Protein AF-A0A6G8BSE8-F1 (afdb_monomer_lite)

Sequence (130 aa):
MRIFKPMPRLQAVLAIIGSLIIAHKVLVWIVDRNITNGMDATEADVLVFAFVHSVFIFLFAVTGALLPCRGLILRVLGCTLLGLAGLYALVLAASWLYPNYYVAAAAFFLVPIACAYSLWRRLPGSEGSG

Structure (mmCIF, N/CA/C/O backbone):
data_AF-A0A6G8BSE8-F1
#
_entry.id   AF-A0A6G8BSE8-F1
#
loop_
_atom_site.group_PDB
_atom_site.id
_atom_site.type_symbol
_atom_site.label_atom_id
_atom_site.label_alt_id
_atom_site.label_comp_id
_atom_site.label_asym_id
_atom_site.label_entity_id
_atom_site.label_seq_id
_atom_site.pdbx_PDB_ins_code
_atom_site.Cartn_x
_atom_site.Cartn_y
_atom_site.Cartn_z
_atom_site.occupancy
_atom_site.B_iso_or_equiv
_atom_site.auth_seq_id
_atom_site.auth_comp_id
_atom_site.auth_asym_id
_atom_site.auth_atom_id
_atom_site.pdbx_PDB_model_num
ATOM 1 N N . MET A 1 1 ? -23.929 -27.280 10.789 1.00 36.38 1 MET A N 1
ATOM 2 C CA . MET A 1 1 ? -22.646 -26.597 10.505 1.00 36.38 1 MET A CA 1
ATOM 3 C C . MET A 1 1 ? -22.772 -25.132 10.901 1.00 36.38 1 MET A C 1
ATOM 5 O O . MET A 1 1 ? -23.609 -24.442 10.337 1.00 36.38 1 MET A O 1
ATOM 9 N N . ARG A 1 2 ? -22.012 -24.657 11.899 1.00 40.09 2 ARG A N 1
ATOM 10 C CA . ARG A 1 2 ? -21.932 -23.217 12.197 1.00 40.09 2 ARG A CA 1
ATOM 11 C C . ARG A 1 2 ? -21.060 -22.581 11.119 1.00 40.09 2 ARG A C 1
ATOM 13 O O . ARG A 1 2 ? -19.858 -22.815 11.097 1.00 40.09 2 ARG A O 1
ATOM 20 N N . ILE A 1 3 ? -21.677 -21.837 10.206 1.00 51.03 3 ILE A N 1
ATOM 21 C CA . ILE A 1 3 ? -20.967 -21.008 9.232 1.00 51.03 3 ILE A CA 1
ATOM 22 C C . ILE A 1 3 ? -20.147 -20.008 10.052 1.00 51.03 3 ILE A C 1
ATOM 24 O O . ILE A 1 3 ? -20.713 -19.151 10.731 1.00 51.03 3 ILE A O 1
ATOM 28 N N . PHE A 1 4 ? -18.823 -20.171 10.066 1.00 48.16 4 PHE A N 1
ATOM 29 C CA . PHE A 1 4 ? -17.908 -19.198 10.653 1.00 48.16 4 PHE A CA 1
ATOM 30 C C . PHE A 1 4 ? -18.155 -17.866 9.942 1.00 48.16 4 PHE A C 1
ATOM 32 O O . PHE A 1 4 ? -17.743 -17.693 8.799 1.00 48.16 4 PHE A O 1
ATOM 39 N N . LYS A 1 5 ? -18.860 -16.927 10.586 1.00 50.66 5 LYS A N 1
ATOM 40 C CA . LYS A 1 5 ? -18.905 -15.544 10.108 1.00 50.66 5 LYS A CA 1
ATOM 41 C C . LYS A 1 5 ? -17.474 -15.013 10.230 1.00 50.66 5 LYS A C 1
ATOM 43 O O . LYS A 1 5 ? -16.985 -14.917 11.360 1.00 50.66 5 LYS A O 1
ATOM 48 N N . PRO A 1 6 ? -16.767 -14.726 9.122 1.00 54.28 6 PRO A N 1
ATOM 49 C CA . PRO A 1 6 ? -15.432 -14.160 9.212 1.00 54.28 6 PRO A CA 1
ATOM 50 C C . PRO A 1 6 ? -15.521 -12.867 10.018 1.00 54.28 6 PRO A C 1
ATOM 52 O O . PRO A 1 6 ? -16.379 -12.021 9.758 1.00 54.28 6 PRO A O 1
ATOM 55 N N . MET A 1 7 ? -14.657 -12.732 11.027 1.00 70.00 7 MET A N 1
ATOM 56 C CA . MET A 1 7 ? -14.615 -11.518 11.832 1.00 70.00 7 MET A CA 1
ATOM 57 C C . MET A 1 7 ? -14.419 -10.320 10.888 1.00 70.00 7 MET A C 1
ATOM 59 O O . MET A 1 7 ? -13.498 -10.343 10.069 1.00 70.00 7 MET A O 1
ATOM 63 N N . PRO A 1 8 ? -15.236 -9.258 10.980 1.00 73.25 8 PRO A N 1
ATOM 64 C CA . PRO A 1 8 ? -15.199 -8.135 10.039 1.00 73.25 8 PRO A CA 1
ATOM 65 C C . PRO A 1 8 ? -13.823 -7.453 9.964 1.00 73.25 8 PRO A C 1
ATOM 67 O O . PRO A 1 8 ? -13.465 -6.908 8.922 1.00 73.25 8 PRO A O 1
ATOM 70 N N . ARG A 1 9 ? -13.019 -7.549 11.033 1.00 75.81 9 ARG A N 1
ATOM 71 C CA . ARG A 1 9 ? -11.619 -7.096 11.062 1.00 75.81 9 ARG A CA 1
ATOM 72 C C . ARG A 1 9 ? -10.688 -7.957 10.208 1.00 75.81 9 ARG A C 1
ATOM 74 O O . ARG A 1 9 ? -9.826 -7.410 9.532 1.00 75.81 9 ARG A O 1
ATOM 81 N N . LEU A 1 10 ? -10.885 -9.277 10.198 1.00 82.62 10 LEU A N 1
ATOM 82 C CA . LEU A 1 10 ? -10.101 -10.190 9.367 1.00 82.62 10 LEU A CA 1
ATOM 83 C C . LEU A 1 10 ? -10.337 -9.898 7.882 1.00 82.62 10 LEU A C 1
ATOM 85 O O . LEU A 1 10 ? -9.381 -9.834 7.123 1.00 82.62 10 LEU A O 1
ATOM 89 N N . GLN A 1 11 ? -11.586 -9.638 7.480 1.00 84.75 11 GLN A N 1
ATOM 90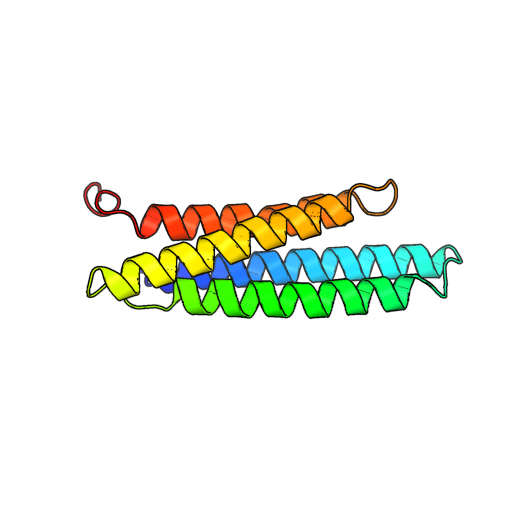 C CA . GLN A 1 11 ? -11.899 -9.248 6.099 1.00 84.75 11 GLN A CA 1
ATOM 91 C C . GLN A 1 11 ? -11.196 -7.948 5.686 1.00 84.75 11 GLN A C 1
ATOM 93 O O . GLN A 1 11 ? -10.668 -7.871 4.582 1.00 84.75 11 GLN A O 1
ATOM 98 N N . ALA A 1 12 ? -11.160 -6.942 6.567 1.00 83.75 12 ALA A N 1
ATOM 99 C CA . ALA A 1 12 ? -10.475 -5.680 6.293 1.00 83.75 12 ALA A CA 1
ATOM 100 C C . ALA A 1 12 ? -8.956 -5.866 6.149 1.00 83.75 12 ALA A C 1
ATOM 102 O O . ALA A 1 12 ? -8.361 -5.359 5.202 1.00 83.75 12 ALA A O 1
ATOM 103 N N . VAL A 1 13 ? -8.338 -6.643 7.045 1.00 88.56 13 VAL A N 1
ATOM 104 C CA . VAL A 1 13 ? -6.908 -6.975 6.965 1.00 88.56 13 VAL A CA 1
ATOM 105 C C . VAL A 1 13 ? -6.603 -7.753 5.685 1.00 88.56 13 VAL A C 1
ATOM 107 O O . VAL A 1 13 ? -5.674 -7.396 4.969 1.00 88.56 13 VAL A O 1
ATOM 110 N N . LEU A 1 14 ? -7.408 -8.763 5.344 1.00 90.44 14 LEU A N 1
ATOM 111 C CA . LEU A 1 14 ? -7.232 -9.535 4.111 1.00 90.44 14 LEU A CA 1
ATOM 112 C C . LEU A 1 14 ? -7.382 -8.669 2.854 1.00 90.44 14 LEU A C 1
ATOM 114 O O . LEU A 1 14 ? -6.622 -8.859 1.911 1.00 90.44 14 LEU A O 1
ATOM 118 N N . ALA A 1 15 ? -8.305 -7.702 2.842 1.00 90.19 15 ALA A N 1
ATOM 119 C CA . ALA A 1 15 ? -8.456 -6.768 1.726 1.00 90.19 15 ALA A CA 1
ATOM 120 C C . ALA A 1 15 ? -7.215 -5.875 1.554 1.00 90.19 15 ALA A C 1
ATOM 122 O O . ALA A 1 15 ? -6.715 -5.728 0.440 1.00 90.19 15 ALA A O 1
ATOM 123 N N . ILE A 1 16 ? -6.676 -5.339 2.655 1.00 89.19 16 ILE A N 1
ATOM 124 C CA . ILE A 1 16 ? -5.441 -4.542 2.655 1.00 89.19 16 ILE A CA 1
ATOM 125 C C . ILE A 1 16 ? -4.267 -5.385 2.138 1.00 89.19 16 ILE A C 1
ATOM 127 O O . ILE A 1 16 ? -3.585 -4.985 1.197 1.00 89.19 16 ILE A O 1
ATOM 131 N N . ILE A 1 17 ? -4.068 -6.581 2.697 1.00 92.44 17 ILE A N 1
ATOM 132 C CA . ILE A 1 17 ? -2.985 -7.488 2.295 1.00 92.44 17 ILE A CA 1
ATOM 133 C C . ILE A 1 17 ? -3.119 -7.878 0.822 1.00 92.44 17 ILE A C 1
ATOM 135 O O . ILE A 1 17 ? -2.156 -7.770 0.068 1.00 92.44 17 ILE A O 1
ATOM 139 N N . GLY A 1 18 ? -4.316 -8.285 0.397 1.00 91.94 18 GLY A N 1
ATOM 140 C CA . GLY A 1 18 ? -4.589 -8.660 -0.987 1.00 91.94 18 GLY A CA 1
ATOM 141 C C . GLY A 1 18 ? -4.298 -7.520 -1.959 1.00 91.94 18 GLY A C 1
ATOM 142 O O . GLY A 1 18 ? -3.627 -7.739 -2.964 1.00 91.94 18 GLY A O 1
ATOM 143 N N . SER A 1 19 ? -4.719 -6.293 -1.633 1.00 91.94 19 SER A N 1
ATOM 144 C CA . SER A 1 19 ? -4.449 -5.117 -2.469 1.00 91.94 19 SER A CA 1
ATOM 145 C C . SER A 1 19 ? -2.951 -4.825 -2.621 1.00 91.94 19 SER A C 1
ATOM 147 O O . SER A 1 19 ? -2.492 -4.576 -3.733 1.00 91.94 19 SER A O 1
ATOM 149 N N . LEU A 1 20 ? -2.169 -4.946 -1.542 1.00 91.38 20 LEU A N 1
ATOM 150 C CA . LEU A 1 20 ? -0.716 -4.754 -1.581 1.00 91.38 20 LEU A CA 1
ATOM 151 C C . LEU A 1 20 ? -0.007 -5.855 -2.377 1.00 91.38 20 LEU A C 1
ATOM 153 O O . LEU A 1 20 ? 0.906 -5.560 -3.143 1.00 91.38 20 LEU A O 1
ATOM 157 N N . ILE A 1 21 ? -0.442 -7.113 -2.242 1.00 93.06 21 ILE A N 1
ATOM 158 C CA . ILE A 1 21 ? 0.098 -8.228 -3.034 1.00 93.06 21 ILE A CA 1
ATOM 159 C C . ILE A 1 21 ? -0.169 -8.000 -4.523 1.00 93.06 21 ILE A C 1
ATOM 161 O O . ILE A 1 21 ? 0.741 -8.173 -5.332 1.00 93.06 21 ILE A O 1
ATOM 165 N N . ILE A 1 22 ? -1.391 -7.596 -4.886 1.00 93.38 22 ILE A N 1
ATOM 166 C CA . ILE A 1 22 ? -1.748 -7.289 -6.276 1.00 93.38 22 ILE A CA 1
ATOM 167 C C . ILE A 1 22 ? -0.872 -6.148 -6.802 1.00 93.38 22 ILE A C 1
ATOM 169 O O . ILE A 1 22 ? -0.248 -6.311 -7.847 1.00 93.38 22 ILE A O 1
ATOM 173 N N . ALA A 1 23 ? -0.760 -5.040 -6.063 1.00 91.06 23 ALA A N 1
ATOM 174 C CA . ALA A 1 23 ? 0.078 -3.906 -6.450 1.00 91.06 23 ALA A CA 1
ATOM 175 C C . ALA A 1 23 ? 1.542 -4.308 -6.656 1.00 91.06 23 ALA A C 1
ATOM 177 O O . ALA A 1 23 ? 2.143 -3.972 -7.675 1.00 91.06 23 ALA A O 1
ATOM 178 N N . HIS A 1 24 ? 2.092 -5.107 -5.743 1.00 91.44 24 HIS A N 1
ATOM 179 C CA . HIS A 1 24 ? 3.458 -5.596 -5.852 1.00 91.44 24 HIS A CA 1
ATOM 180 C C . HIS A 1 24 ? 3.655 -6.518 -7.063 1.00 91.44 24 HIS A C 1
ATOM 182 O O . HIS A 1 24 ? 4.617 -6.357 -7.807 1.00 91.44 24 HIS A O 1
ATOM 188 N N . LYS A 1 25 ? 2.738 -7.464 -7.310 1.00 91.69 25 LYS A N 1
ATOM 189 C CA . LYS A 1 25 ? 2.826 -8.368 -8.468 1.00 91.69 25 LYS A CA 1
ATOM 190 C C . LYS A 1 25 ? 2.704 -7.628 -9.796 1.00 91.69 25 LYS A C 1
ATOM 192 O O . LYS A 1 25 ? 3.443 -7.948 -10.722 1.00 91.69 25 LYS A O 1
ATOM 197 N N . VAL A 1 26 ? 1.820 -6.635 -9.872 1.00 92.00 26 VAL A N 1
ATOM 198 C CA . VAL A 1 26 ? 1.689 -5.760 -11.044 1.00 92.00 26 VAL A CA 1
ATOM 199 C C . VAL A 1 26 ? 2.980 -4.985 -11.281 1.00 92.00 26 VAL A C 1
ATOM 201 O O . VAL A 1 26 ? 3.462 -4.952 -12.408 1.00 92.00 26 VAL A O 1
ATOM 204 N N . LEU A 1 27 ? 3.572 -4.407 -10.234 1.00 88.81 27 LEU A N 1
ATOM 205 C CA . LEU A 1 27 ? 4.810 -3.648 -10.370 1.00 88.81 27 LEU A CA 1
ATOM 206 C C . LEU A 1 27 ? 5.984 -4.528 -10.815 1.00 88.81 27 LEU A C 1
ATOM 208 O O . LEU A 1 27 ? 6.697 -4.154 -11.737 1.00 88.81 27 LEU A O 1
ATOM 212 N N . VAL A 1 28 ? 6.155 -5.709 -10.211 1.00 89.81 28 VAL A N 1
ATOM 213 C CA . VAL A 1 28 ? 7.192 -6.672 -10.621 1.00 89.81 28 VAL A CA 1
ATOM 214 C C . VAL A 1 28 ? 7.025 -7.060 -12.088 1.00 89.81 28 VAL A C 1
ATOM 216 O O . VAL A 1 28 ? 8.007 -7.121 -12.815 1.00 89.81 28 VAL A O 1
ATOM 219 N N . TRP A 1 29 ? 5.789 -7.281 -12.539 1.00 91.00 29 TRP A N 1
ATOM 220 C CA . TRP A 1 29 ? 5.513 -7.592 -13.939 1.00 91.00 29 TRP A CA 1
ATOM 221 C C . TRP A 1 29 ? 5.850 -6.431 -14.891 1.00 91.00 29 TRP A C 1
ATOM 223 O O . TRP A 1 29 ? 6.396 -6.671 -15.965 1.00 91.00 29 TRP A O 1
ATOM 233 N N . ILE A 1 30 ? 5.561 -5.182 -14.507 1.00 88.44 30 ILE A N 1
ATOM 234 C CA . ILE A 1 30 ? 5.931 -3.990 -15.295 1.00 88.44 30 ILE A CA 1
ATOM 235 C C . ILE A 1 30 ? 7.450 -3.855 -15.385 1.00 88.44 30 ILE A C 1
ATOM 237 O O . ILE A 1 30 ? 7.976 -3.644 -16.473 1.00 88.44 30 ILE A O 1
ATOM 241 N N . VAL A 1 31 ? 8.145 -4.020 -14.260 1.00 87.00 31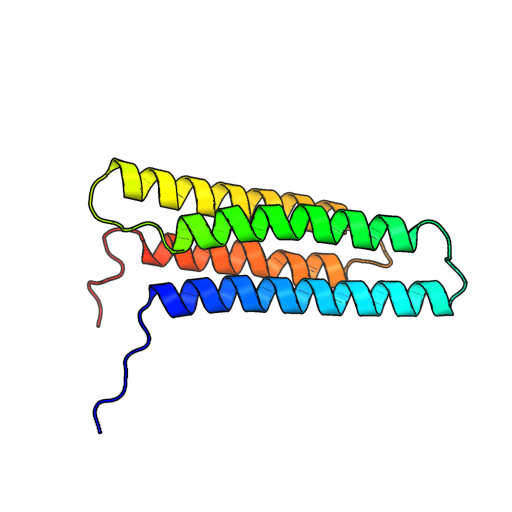 VAL A N 1
ATOM 242 C CA . VAL A 1 31 ? 9.608 -3.935 -14.191 1.00 87.00 31 VAL A CA 1
ATOM 243 C C . VAL A 1 31 ? 10.261 -5.023 -15.041 1.00 87.00 31 VAL A C 1
ATOM 245 O O . VAL A 1 31 ? 11.133 -4.723 -15.848 1.00 87.00 31 VAL A O 1
ATOM 248 N N . ASP A 1 32 ? 9.789 -6.267 -14.945 1.00 87.75 32 ASP A N 1
ATOM 249 C CA . ASP A 1 32 ? 10.258 -7.372 -15.791 1.00 87.75 32 ASP A CA 1
ATOM 250 C C . ASP A 1 32 ? 10.077 -7.050 -17.285 1.00 87.75 32 ASP A C 1
ATOM 252 O O . ASP A 1 32 ? 11.007 -7.181 -18.081 1.00 87.75 32 ASP A O 1
ATOM 256 N N . ARG A 1 33 ? 8.911 -6.507 -17.664 1.00 87.56 33 ARG A N 1
ATOM 257 C CA . ARG A 1 33 ? 8.656 -6.047 -19.036 1.00 87.56 33 ARG A CA 1
ATOM 258 C C . ARG A 1 33 ? 9.596 -4.923 -19.469 1.00 87.56 33 ARG A C 1
ATOM 260 O O . ARG A 1 33 ? 10.100 -4.967 -20.588 1.00 87.56 33 ARG A O 1
ATOM 267 N N . ASN A 1 34 ? 9.851 -3.944 -18.614 1.00 85.25 34 ASN A N 1
ATOM 268 C CA . ASN A 1 34 ? 10.749 -2.828 -18.901 1.00 85.25 34 ASN A CA 1
ATOM 269 C C . ASN A 1 34 ? 12.206 -3.281 -19.080 1.00 85.25 34 ASN A C 1
ATOM 271 O O . ASN A 1 34 ? 12.852 -2.868 -20.044 1.00 85.25 34 ASN A O 1
ATOM 275 N N . ILE A 1 35 ? 12.681 -4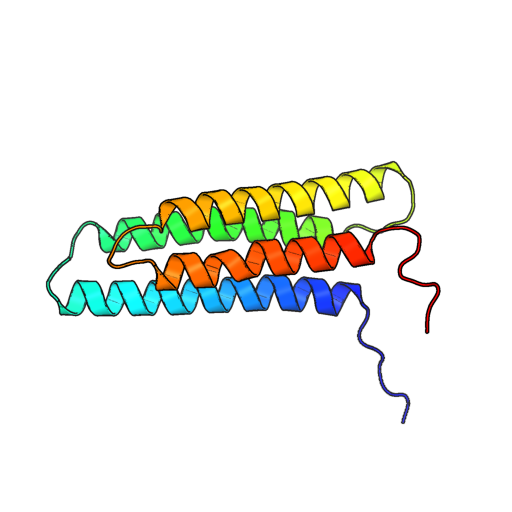.190 -18.224 1.00 84.75 35 ILE A N 1
ATOM 276 C CA . ILE A 1 35 ? 14.005 -4.820 -18.330 1.00 84.75 35 ILE A CA 1
ATOM 277 C C . ILE A 1 35 ? 14.112 -5.595 -19.644 1.00 84.75 35 ILE A C 1
ATOM 279 O O . ILE A 1 35 ? 15.059 -5.405 -20.403 1.00 84.75 35 ILE A O 1
ATOM 283 N N . THR A 1 36 ? 13.097 -6.397 -19.997 1.00 86.19 36 THR A N 1
ATOM 284 C CA . THR A 1 36 ? 13.100 -7.123 -21.284 1.00 86.19 36 THR A CA 1
ATOM 285 C C . THR A 1 36 ? 13.116 -6.198 -22.507 1.00 86.19 36 THR A C 1
ATOM 287 O O . THR A 1 36 ? 13.547 -6.615 -23.580 1.00 86.19 36 THR A O 1
ATOM 290 N N . ASN A 1 37 ? 12.692 -4.941 -22.345 1.00 85.00 37 ASN A N 1
ATOM 291 C CA . ASN A 1 37 ? 12.735 -3.902 -23.374 1.00 85.00 37 ASN A CA 1
ATOM 292 C C . ASN A 1 37 ? 14.028 -3.056 -23.338 1.00 85.00 37 ASN A C 1
ATOM 294 O O . ASN A 1 37 ? 14.145 -2.109 -24.115 1.00 85.00 37 ASN A O 1
ATOM 298 N N . GLY A 1 38 ? 14.995 -3.384 -22.471 1.00 81.50 38 GLY A N 1
ATOM 299 C CA . GLY A 1 38 ? 16.316 -2.747 -22.410 1.00 81.50 38 GLY A CA 1
ATOM 300 C C . GLY A 1 38 ? 16.439 -1.547 -21.462 1.00 81.50 38 GLY A C 1
ATOM 301 O O . GLY A 1 38 ? 17.346 -0.735 -21.641 1.00 81.50 38 GLY A O 1
ATOM 302 N N . MET A 1 39 ? 15.546 -1.396 -20.476 1.00 75.81 39 MET A N 1
ATOM 303 C CA . MET A 1 39 ? 15.665 -0.376 -19.420 1.00 75.81 39 MET A CA 1
ATOM 304 C C . MET A 1 39 ? 16.215 -1.012 -18.131 1.00 75.81 39 MET A C 1
ATOM 306 O O . MET A 1 39 ? 15.463 -1.674 -17.427 1.00 75.81 39 MET A O 1
ATOM 310 N N . ASP A 1 40 ? 17.506 -0.838 -17.813 1.00 67.25 40 ASP A N 1
ATOM 311 C CA . ASP A 1 40 ? 18.163 -1.708 -16.810 1.00 67.25 40 ASP A CA 1
ATOM 312 C C . ASP A 1 40 ? 18.468 -1.080 -15.436 1.00 67.25 40 ASP A C 1
ATOM 314 O O . ASP A 1 40 ? 18.268 -1.730 -14.413 1.00 67.25 40 ASP A O 1
ATOM 318 N N . ALA A 1 41 ? 18.955 0.161 -15.343 1.00 62.88 41 ALA A N 1
ATOM 319 C CA . ALA A 1 41 ? 19.500 0.642 -14.061 1.00 62.88 41 ALA A CA 1
ATOM 320 C C . ALA A 1 41 ? 18.440 1.199 -13.089 1.00 62.88 41 ALA A C 1
ATOM 322 O O . ALA A 1 41 ? 18.528 0.990 -11.883 1.00 62.88 41 ALA A O 1
ATOM 323 N N . THR A 1 42 ? 17.424 1.897 -13.594 1.00 75.38 42 THR A N 1
ATOM 324 C CA . THR A 1 42 ? 16.442 2.622 -12.763 1.00 75.38 42 THR A CA 1
ATOM 325 C C . THR A 1 42 ? 15.315 1.739 -12.225 1.00 75.38 42 THR A C 1
ATOM 327 O O . THR A 1 42 ? 14.621 2.119 -11.284 1.00 75.38 42 THR A O 1
ATOM 330 N N . GLU A 1 43 ? 15.120 0.553 -12.800 1.00 76.81 43 GLU A N 1
ATOM 331 C CA . GLU A 1 43 ? 13.996 -0.333 -12.478 1.00 76.81 43 GLU A CA 1
ATOM 332 C C . GLU A 1 43 ? 14.197 -1.091 -11.147 1.00 76.81 43 GLU A C 1
ATOM 334 O O . GLU A 1 43 ? 13.236 -1.386 -10.431 1.00 76.81 43 GLU A O 1
ATOM 339 N N . ALA A 1 44 ? 15.450 -1.358 -10.757 1.00 74.00 44 ALA A N 1
ATOM 340 C CA . ALA A 1 44 ? 15.764 -1.948 -9.454 1.00 74.00 44 ALA A CA 1
ATOM 341 C C . ALA A 1 44 ? 15.450 -0.974 -8.303 1.00 74.00 44 ALA A C 1
ATOM 343 O O . ALA A 1 44 ? 14.811 -1.360 -7.320 1.00 74.00 44 ALA A O 1
ATOM 344 N N . ASP A 1 45 ? 15.821 0.301 -8.454 1.00 81.81 45 ASP A N 1
ATOM 345 C CA . ASP A 1 45 ? 15.523 1.359 -7.479 1.00 81.81 45 ASP A CA 1
ATOM 346 C C . ASP A 1 45 ? 14.013 1.573 -7.325 1.00 81.81 45 ASP A C 1
ATOM 348 O O . ASP A 1 45 ? 13.509 1.761 -6.218 1.00 81.81 45 ASP A O 1
ATOM 352 N N . VAL A 1 46 ? 13.274 1.458 -8.429 1.00 82.75 46 VAL A N 1
ATOM 353 C CA . VAL A 1 46 ? 11.807 1.478 -8.493 1.00 82.75 46 VAL A CA 1
ATOM 354 C C . VAL A 1 46 ? 11.178 0.380 -7.626 1.00 82.75 46 VAL A C 1
ATOM 356 O O . VAL A 1 46 ? 10.248 0.656 -6.858 1.00 82.75 46 VAL A O 1
ATOM 359 N N . LEU A 1 47 ? 11.694 -0.854 -7.684 1.00 82.88 47 LEU A N 1
ATOM 360 C CA . LEU A 1 47 ? 11.202 -1.957 -6.852 1.00 82.88 47 LEU A CA 1
ATOM 361 C C . LEU A 1 47 ? 11.527 -1.748 -5.373 1.00 82.88 47 LEU A C 1
ATOM 363 O O . LEU A 1 47 ? 10.667 -1.991 -4.522 1.00 82.88 47 LEU A O 1
ATOM 367 N N . VAL A 1 48 ? 12.739 -1.281 -5.061 1.00 85.81 48 VAL A N 1
ATOM 368 C CA . VAL A 1 48 ? 13.153 -0.990 -3.681 1.00 85.81 48 VAL A CA 1
ATOM 369 C C . VAL A 1 48 ? 12.296 0.130 -3.094 1.00 85.81 48 VAL A C 1
ATOM 371 O O . VAL A 1 48 ? 11.753 -0.028 -1.999 1.00 85.81 48 VAL A O 1
ATOM 374 N N . PHE A 1 49 ? 12.099 1.219 -3.840 1.00 88.19 49 PHE A N 1
ATOM 375 C CA . PHE A 1 49 ? 11.224 2.328 -3.469 1.00 88.19 49 PHE A CA 1
ATOM 376 C C . PHE A 1 49 ? 9.811 1.823 -3.158 1.00 88.19 49 PHE A C 1
ATOM 378 O O . PHE A 1 49 ? 9.298 2.011 -2.051 1.00 88.19 49 PHE A O 1
ATOM 385 N N . ALA A 1 50 ? 9.197 1.088 -4.088 1.00 86.38 50 ALA A N 1
ATOM 386 C CA . ALA A 1 50 ? 7.857 0.553 -3.891 1.00 86.38 50 ALA A CA 1
ATOM 387 C C . ALA A 1 50 ? 7.761 -0.406 -2.701 1.00 86.38 50 ALA A C 1
ATOM 389 O O . ALA A 1 50 ? 6.770 -0.368 -1.969 1.00 86.38 50 ALA A O 1
ATOM 390 N N . PHE A 1 51 ? 8.766 -1.259 -2.491 1.00 86.69 51 PHE A N 1
ATOM 391 C CA . PHE A 1 51 ? 8.805 -2.196 -1.373 1.00 86.69 51 PHE A CA 1
ATOM 392 C C . PHE A 1 51 ? 8.850 -1.461 -0.032 1.00 86.69 51 PHE A C 1
ATOM 394 O O . PHE A 1 51 ? 7.996 -1.702 0.821 1.00 86.69 51 PHE A O 1
ATOM 401 N N . VAL A 1 52 ? 9.784 -0.518 0.132 1.00 91.31 52 VAL A N 1
ATOM 402 C CA . VAL A 1 52 ? 9.934 0.270 1.364 1.00 91.31 52 VAL A CA 1
ATOM 403 C C . VAL A 1 52 ? 8.630 0.996 1.693 1.00 91.31 52 VAL A C 1
ATOM 405 O O . VAL A 1 52 ? 8.113 0.874 2.806 1.00 91.31 52 VAL A O 1
ATOM 408 N N . HIS A 1 53 ? 8.035 1.680 0.714 1.00 91.56 53 HIS A N 1
ATOM 409 C CA . HIS A 1 53 ? 6.779 2.397 0.921 1.00 91.56 53 HIS A CA 1
ATOM 410 C C . HIS A 1 53 ? 5.605 1.453 1.216 1.00 91.56 53 HIS A C 1
ATOM 412 O O . HIS A 1 53 ? 4.803 1.735 2.108 1.00 91.56 53 HIS A O 1
ATOM 418 N N . SER A 1 54 ? 5.532 0.296 0.553 1.00 88.81 54 SER A N 1
ATOM 419 C CA . SER A 1 54 ? 4.494 -0.714 0.802 1.00 88.81 54 SER A CA 1
ATOM 420 C C . SER A 1 54 ? 4.571 -1.307 2.211 1.00 88.81 54 SER A C 1
ATOM 422 O O . SER A 1 54 ? 3.529 -1.581 2.805 1.00 88.81 54 SER A O 1
ATOM 424 N N . VAL A 1 55 ? 5.773 -1.460 2.783 1.00 90.62 55 VAL A N 1
ATOM 425 C CA . VAL A 1 55 ? 5.953 -1.916 4.172 1.00 90.62 55 VAL A CA 1
ATOM 426 C C . VAL A 1 55 ? 5.383 -0.899 5.161 1.00 90.62 55 VAL A C 1
ATOM 428 O O . VAL A 1 55 ? 4.665 -1.288 6.082 1.00 90.62 55 VAL A O 1
ATOM 431 N N . PHE A 1 56 ? 5.619 0.400 4.959 1.00 91.38 56 PHE A N 1
ATOM 432 C CA . PHE A 1 56 ? 5.023 1.435 5.812 1.00 91.38 56 PHE A CA 1
ATOM 433 C C . PHE A 1 56 ? 3.495 1.455 5.712 1.00 91.38 56 PHE A C 1
ATOM 435 O O . PHE A 1 56 ? 2.814 1.510 6.739 1.00 91.38 56 PHE A O 1
ATOM 442 N N . ILE A 1 57 ? 2.949 1.334 4.495 1.00 91.56 57 ILE A N 1
ATOM 443 C CA . ILE A 1 57 ? 1.498 1.223 4.282 1.00 91.56 57 ILE A CA 1
ATOM 444 C C . ILE A 1 57 ? 0.951 0.006 5.026 1.00 91.56 57 ILE A C 1
ATOM 446 O O . ILE A 1 57 ? -0.032 0.126 5.753 1.00 91.56 57 ILE A O 1
ATOM 450 N N . PHE A 1 58 ? 1.603 -1.150 4.887 1.00 92.44 58 PHE A N 1
ATOM 451 C CA . PHE A 1 58 ? 1.213 -2.385 5.558 1.00 92.44 58 PHE A CA 1
ATOM 452 C C . PHE A 1 58 ? 1.206 -2.222 7.080 1.00 92.44 58 PHE A C 1
ATOM 454 O O . PHE A 1 58 ? 0.197 -2.526 7.717 1.00 92.44 58 PHE A O 1
ATOM 461 N N . LEU A 1 59 ? 2.291 -1.707 7.666 1.00 92.75 59 LEU A N 1
ATOM 462 C CA . LEU A 1 59 ? 2.412 -1.545 9.114 1.00 92.75 59 LEU A CA 1
ATOM 463 C C . LEU A 1 59 ? 1.317 -0.629 9.661 1.00 92.75 59 LEU A C 1
ATOM 465 O O . LEU A 1 59 ? 0.635 -1.004 10.616 1.00 92.75 59 LEU A O 1
ATOM 469 N N . PHE A 1 60 ? 1.088 0.531 9.043 1.00 92.06 60 PHE A N 1
ATOM 470 C CA . PHE A 1 60 ? 0.042 1.450 9.491 1.00 92.06 60 PHE A CA 1
ATOM 471 C C . PHE A 1 60 ? -1.364 0.892 9.266 1.00 92.06 60 PHE A C 1
ATOM 473 O O . PHE A 1 60 ? -2.192 0.940 10.178 1.00 92.06 60 PHE A O 1
ATOM 480 N N . ALA A 1 61 ? -1.635 0.309 8.098 1.00 89.94 61 ALA A N 1
ATOM 481 C CA . ALA A 1 61 ? -2.958 -0.199 7.759 1.00 89.94 61 ALA A CA 1
ATOM 482 C C . ALA A 1 61 ? -3.342 -1.418 8.609 1.00 89.94 61 ALA A C 1
ATOM 484 O O . ALA A 1 61 ? -4.449 -1.467 9.143 1.00 89.94 61 ALA A O 1
ATOM 485 N N . VAL A 1 62 ? -2.433 -2.380 8.795 1.00 90.62 62 VAL A N 1
ATOM 486 C CA . VAL A 1 62 ? -2.681 -3.575 9.615 1.00 90.62 62 VAL A CA 1
ATOM 487 C C . VAL A 1 62 ? -2.781 -3.208 11.090 1.00 90.62 62 VAL A C 1
ATOM 489 O O . VAL A 1 62 ? -3.729 -3.635 11.749 1.00 90.62 62 VAL A O 1
ATOM 492 N N . THR A 1 63 ? -1.883 -2.365 11.609 1.00 90.69 63 THR A N 1
ATOM 493 C CA . THR A 1 63 ? -1.962 -1.907 13.007 1.00 90.69 63 THR A CA 1
ATOM 494 C C . THR A 1 63 ? -3.273 -1.162 13.252 1.00 90.69 63 THR A C 1
ATOM 496 O O . THR A 1 63 ? -4.017 -1.496 14.176 1.00 90.69 63 THR A O 1
ATOM 499 N N . GLY A 1 64 ? -3.632 -0.226 12.367 1.00 87.12 64 GLY A N 1
ATOM 500 C CA . GLY A 1 64 ? -4.902 0.493 12.429 1.00 87.12 64 GLY A CA 1
ATOM 501 C C . GLY A 1 64 ? -6.124 -0.427 12.324 1.00 87.12 64 GLY A C 1
ATOM 502 O O . GLY A 1 64 ? -7.091 -0.246 13.064 1.00 87.12 64 GLY A O 1
ATOM 503 N N . ALA A 1 65 ? -6.074 -1.460 11.474 1.00 86.62 65 ALA A N 1
ATOM 504 C CA . ALA A 1 65 ? -7.146 -2.442 11.291 1.00 86.62 65 ALA A CA 1
ATOM 505 C C . ALA A 1 65 ? -7.271 -3.459 12.439 1.00 86.62 65 ALA A C 1
ATOM 507 O O . ALA A 1 65 ? -8.378 -3.956 12.681 1.00 86.62 65 ALA A O 1
ATOM 508 N N . LEU A 1 66 ? -6.195 -3.745 13.173 1.00 87.94 66 LEU A N 1
ATOM 509 C CA . LEU A 1 66 ? -6.202 -4.656 14.320 1.00 87.94 66 LEU A CA 1
ATOM 510 C C . LEU A 1 66 ? -6.535 -3.955 15.641 1.00 87.94 66 LEU A C 1
ATOM 512 O O . LEU A 1 66 ? -7.069 -4.607 16.543 1.00 87.94 66 LEU A O 1
ATOM 516 N N . LEU A 1 67 ? -6.296 -2.640 15.749 1.00 87.00 67 LEU A N 1
ATOM 517 C CA . LEU A 1 67 ? -6.531 -1.895 16.987 1.00 87.00 67 LEU A CA 1
ATOM 518 C C . LEU A 1 67 ? -7.976 -2.075 17.489 1.00 87.00 67 LEU A C 1
ATOM 520 O O . LEU A 1 67 ? -8.925 -1.883 16.710 1.00 87.00 67 LEU A O 1
ATOM 524 N N . PRO A 1 68 ? -8.174 -2.429 18.772 1.00 79.56 68 PRO A N 1
ATOM 525 C CA . PRO A 1 68 ? -9.501 -2.641 19.322 1.00 79.56 68 PRO A CA 1
ATOM 526 C C . PRO A 1 68 ? -10.282 -1.326 19.403 1.00 79.56 68 PRO A C 1
ATOM 528 O O . PRO A 1 68 ? -9.769 -0.305 19.840 1.00 79.56 68 PRO A O 1
ATOM 531 N N . CYS A 1 69 ? -11.568 -1.368 19.052 1.00 78.31 69 CYS A N 1
ATOM 532 C CA . CYS A 1 69 ? -12.462 -0.204 19.122 1.00 78.31 69 CYS A CA 1
ATOM 533 C C . CYS A 1 69 ? -12.955 0.124 20.548 1.00 78.31 69 CYS A C 1
ATOM 535 O O . CYS A 1 69 ? -13.912 0.880 20.702 1.00 78.31 69 CYS A O 1
ATOM 537 N N . ARG A 1 70 ? -12.369 -0.483 21.591 1.00 78.62 70 ARG A N 1
ATOM 538 C CA . ARG A 1 70 ? -12.774 -0.251 22.983 1.00 78.62 70 ARG A CA 1
ATOM 539 C C . ARG A 1 70 ? -12.076 1.013 23.481 1.00 78.62 70 ARG A C 1
ATOM 541 O O . ARG A 1 70 ? -10.863 1.014 23.643 1.00 78.62 70 ARG A O 1
ATOM 548 N N . GLY A 1 71 ? -12.846 2.073 23.710 1.00 82.38 71 GLY A N 1
ATOM 549 C CA . GLY A 1 71 ? -12.334 3.377 24.131 1.00 82.38 71 GLY A CA 1
ATOM 550 C C . GLY A 1 71 ? -12.115 4.343 22.964 1.00 82.38 71 GLY A C 1
ATOM 551 O O . GLY A 1 71 ? -11.659 3.964 21.883 1.00 82.38 71 GLY A O 1
ATOM 552 N N . LEU A 1 72 ? -12.450 5.614 23.199 1.00 87.06 72 LEU A N 1
ATOM 553 C CA . LEU A 1 72 ? -12.395 6.674 22.190 1.00 87.06 72 LEU A CA 1
ATOM 554 C C . LEU A 1 72 ? -10.978 6.851 21.620 1.00 87.06 72 LEU A C 1
ATOM 556 O O . LEU A 1 72 ? -10.820 6.940 20.407 1.00 87.06 72 LEU A O 1
ATOM 560 N N . ILE A 1 73 ? -9.955 6.825 22.479 1.00 89.69 73 ILE A N 1
ATOM 561 C CA . ILE A 1 73 ? -8.553 7.058 22.095 1.00 89.69 73 ILE A CA 1
ATOM 562 C C . ILE A 1 73 ? -8.056 5.991 21.113 1.00 89.69 73 ILE A C 1
ATOM 564 O O . ILE A 1 73 ? -7.556 6.326 20.045 1.00 89.69 73 ILE A O 1
ATOM 568 N N . LEU A 1 74 ? -8.236 4.704 21.432 1.00 86.50 74 LEU A N 1
ATOM 569 C CA . LEU A 1 74 ? -7.790 3.598 20.570 1.00 86.50 74 LEU A CA 1
ATOM 570 C C . LEU A 1 74 ? -8.541 3.570 19.238 1.00 86.50 74 LEU A C 1
ATOM 572 O O . LEU A 1 74 ? -7.979 3.228 18.198 1.00 86.50 74 LEU A O 1
ATOM 576 N N . ARG A 1 75 ? -9.810 3.974 19.252 1.00 85.56 75 ARG A N 1
ATOM 577 C CA . ARG A 1 75 ? -10.602 4.107 18.036 1.00 85.56 75 ARG A CA 1
ATOM 578 C C . ARG A 1 75 ? -10.087 5.229 17.140 1.00 85.56 75 ARG A C 1
ATOM 580 O O . ARG A 1 75 ? -9.878 4.983 15.956 1.00 85.56 75 ARG A O 1
ATOM 587 N N . VAL A 1 76 ? -9.875 6.424 17.696 1.00 89.38 76 VAL A N 1
ATOM 588 C CA . VAL A 1 76 ? -9.317 7.567 16.960 1.00 89.38 76 VAL A CA 1
ATOM 589 C C . VAL A 1 76 ? -7.945 7.199 16.409 1.00 89.38 76 VAL A C 1
ATOM 591 O O . VAL A 1 76 ? -7.728 7.353 15.216 1.00 89.38 76 VAL A O 1
ATOM 594 N N . LEU A 1 77 ? -7.072 6.603 17.225 1.00 92.06 77 LEU A N 1
ATOM 595 C CA . LEU A 1 77 ? -5.748 6.155 16.795 1.00 92.06 77 LEU A CA 1
ATOM 596 C C . LEU A 1 77 ? -5.824 5.154 15.632 1.00 92.06 77 LEU A C 1
ATOM 598 O O . LEU A 1 77 ? -5.124 5.318 14.637 1.00 92.06 77 LEU A O 1
ATOM 602 N N . GLY A 1 78 ? -6.705 4.152 15.712 1.00 89.56 78 GLY A N 1
ATOM 603 C CA . GLY A 1 78 ? -6.903 3.186 14.629 1.00 89.56 78 GLY A CA 1
ATOM 604 C C . GLY A 1 78 ? -7.406 3.831 13.333 1.00 89.56 78 GLY A C 1
ATOM 605 O O . GLY A 1 78 ? -6.922 3.496 12.253 1.00 89.56 78 GLY A O 1
ATOM 606 N N . CYS A 1 79 ? -8.336 4.786 13.432 1.00 90.25 79 CYS A N 1
ATOM 607 C CA . CYS A 1 79 ? -8.812 5.551 12.280 1.00 90.25 79 CYS A CA 1
ATOM 608 C C . CYS A 1 79 ? -7.708 6.432 11.683 1.00 90.25 79 CYS A C 1
ATOM 610 O O . CYS A 1 79 ? -7.542 6.449 10.467 1.00 90.25 79 CYS A O 1
ATOM 612 N N . THR A 1 80 ? -6.920 7.117 12.513 1.00 92.94 80 THR A N 1
ATOM 613 C CA . THR A 1 80 ? -5.798 7.945 12.057 1.00 92.94 80 THR A CA 1
ATOM 614 C C . THR A 1 80 ? -4.753 7.103 11.335 1.00 92.94 80 THR A C 1
ATOM 616 O O . THR A 1 80 ? -4.315 7.484 10.256 1.00 92.94 80 THR A O 1
ATOM 619 N N . LEU A 1 81 ? -4.400 5.927 11.865 1.00 93.88 81 LEU A N 1
ATOM 620 C CA . LEU A 1 81 ? -3.455 5.010 11.219 1.00 93.88 81 LEU A CA 1
ATOM 621 C C . LEU A 1 81 ? -3.959 4.520 9.853 1.00 93.88 81 LEU A C 1
ATOM 623 O O . LEU A 1 81 ? -3.203 4.527 8.884 1.00 93.88 81 LEU A O 1
ATOM 627 N N . LEU A 1 82 ? -5.240 4.149 9.748 1.00 92.38 82 LEU A N 1
ATOM 628 C CA . LEU A 1 82 ? -5.851 3.763 8.470 1.00 92.38 82 LEU A CA 1
ATOM 629 C C . LEU A 1 82 ? -5.920 4.934 7.481 1.00 92.38 82 LEU A C 1
ATOM 631 O O . LEU A 1 82 ? -5.668 4.746 6.292 1.00 92.38 82 LEU A O 1
ATOM 635 N N . GLY A 1 83 ? -6.242 6.134 7.967 1.00 92.69 83 GLY A N 1
ATOM 636 C CA . GLY A 1 83 ? -6.274 7.354 7.165 1.00 92.69 83 GLY A CA 1
ATOM 637 C C . GLY A 1 83 ? -4.895 7.711 6.617 1.00 92.69 83 GLY A C 1
ATOM 638 O O . GLY A 1 83 ? -4.757 7.939 5.418 1.00 92.69 83 GLY A O 1
ATOM 639 N N . LEU A 1 84 ? -3.864 7.674 7.466 1.00 94.38 84 LEU A N 1
ATOM 640 C CA . LEU A 1 84 ? -2.474 7.885 7.065 1.00 94.38 84 LEU A CA 1
ATOM 641 C C . LEU A 1 84 ? -2.025 6.842 6.041 1.00 94.38 84 LEU A C 1
ATOM 643 O O . LEU A 1 84 ? -1.455 7.214 5.022 1.00 94.38 84 LEU A O 1
ATOM 647 N N . ALA A 1 85 ? -2.331 5.560 6.258 1.00 93.62 85 ALA A N 1
ATOM 648 C CA . ALA A 1 85 ? -1.992 4.511 5.302 1.00 93.62 85 ALA A CA 1
ATOM 649 C C . ALA A 1 85 ? -2.676 4.719 3.939 1.00 93.62 85 ALA A C 1
ATOM 651 O O . ALA A 1 85 ? -2.040 4.559 2.901 1.00 93.62 85 ALA A O 1
ATOM 652 N N . GLY A 1 86 ? -3.956 5.108 3.935 1.00 93.12 86 GLY A N 1
ATOM 653 C CA . GLY A 1 86 ? -4.697 5.417 2.711 1.00 93.12 86 GLY A CA 1
ATOM 654 C C . GLY A 1 86 ? -4.142 6.635 1.968 1.00 93.12 86 GLY A C 1
ATOM 655 O O . GLY A 1 86 ? -3.908 6.561 0.765 1.00 93.12 86 GLY A O 1
ATOM 656 N N . LEU A 1 87 ? -3.873 7.736 2.676 1.00 95.06 87 LEU A N 1
ATOM 657 C CA . LEU A 1 87 ? -3.263 8.937 2.092 1.00 95.06 87 LEU A CA 1
ATOM 658 C C . LEU A 1 87 ? -1.869 8.648 1.536 1.00 95.06 87 LEU A C 1
ATOM 660 O O . LEU A 1 87 ? -1.539 9.075 0.435 1.00 95.06 87 LEU A O 1
ATOM 664 N N . TYR A 1 88 ? -1.067 7.880 2.266 1.00 93.50 88 TYR A N 1
ATOM 665 C CA . TYR A 1 88 ? 0.269 7.509 1.824 1.00 93.50 88 TYR A CA 1
ATOM 666 C C . TYR A 1 88 ? 0.231 6.612 0.583 1.00 93.50 88 TYR A C 1
ATOM 668 O O . TYR A 1 88 ? 1.001 6.819 -0.351 1.00 93.50 88 TYR A O 1
ATOM 676 N N . ALA A 1 89 ? -0.720 5.676 0.518 1.00 92.94 89 ALA A N 1
ATOM 677 C CA . ALA A 1 89 ? -0.951 4.871 -0.675 1.00 92.94 89 ALA A CA 1
ATOM 678 C C . ALA A 1 89 ? -1.426 5.707 -1.877 1.00 92.94 89 ALA A C 1
ATOM 680 O O . ALA A 1 89 ? -1.023 5.417 -2.999 1.00 92.94 89 ALA A O 1
ATOM 681 N N . LEU A 1 90 ? -2.228 6.758 -1.665 1.00 94.44 90 LEU A N 1
ATOM 682 C CA . LEU A 1 90 ? -2.605 7.707 -2.723 1.00 94.44 90 LEU A CA 1
ATOM 683 C C . LEU A 1 90 ? -1.398 8.486 -3.251 1.00 94.44 90 LEU A C 1
ATOM 685 O O . LEU A 1 90 ? -1.250 8.622 -4.461 1.00 94.44 90 LEU A O 1
ATOM 689 N N . VAL A 1 91 ? -0.525 8.968 -2.362 1.00 93.88 91 VAL A N 1
ATOM 690 C CA . VAL A 1 91 ? 0.721 9.647 -2.754 1.00 93.88 91 VAL A CA 1
ATOM 691 C C . VAL A 1 91 ? 1.621 8.696 -3.541 1.00 93.88 91 VAL A C 1
ATOM 693 O O . VAL A 1 91 ? 2.145 9.070 -4.588 1.00 93.88 91 VAL A O 1
ATOM 696 N N . LEU A 1 92 ? 1.744 7.446 -3.085 1.00 91.38 92 LEU A N 1
ATOM 697 C CA . LEU A 1 92 ? 2.492 6.422 -3.803 1.00 91.38 92 LEU A CA 1
ATOM 698 C C . LEU A 1 92 ? 1.869 6.161 -5.180 1.00 91.38 92 LEU A C 1
ATOM 700 O O . LEU A 1 92 ? 2.580 6.228 -6.173 1.00 91.38 92 LEU A O 1
ATOM 704 N N . ALA A 1 93 ? 0.554 5.958 -5.282 1.00 93.00 93 ALA A N 1
ATOM 705 C CA . ALA A 1 93 ? -0.134 5.788 -6.564 1.00 93.00 93 ALA A CA 1
ATOM 706 C C . ALA A 1 93 ? 0.096 6.979 -7.512 1.00 93.00 93 ALA A C 1
ATOM 708 O O . ALA A 1 93 ? 0.364 6.778 -8.694 1.00 93.00 93 ALA A O 1
ATOM 709 N N . ALA A 1 94 ? 0.061 8.207 -6.988 1.00 92.06 94 ALA A N 1
ATOM 710 C CA . ALA A 1 94 ? 0.328 9.418 -7.756 1.00 92.06 94 ALA A CA 1
ATOM 711 C C . ALA A 1 94 ? 1.772 9.479 -8.277 1.00 92.06 94 ALA A C 1
ATOM 713 O O . ALA A 1 94 ? 1.983 9.919 -9.406 1.00 92.06 94 ALA A O 1
ATOM 714 N N . SER A 1 95 ? 2.755 8.981 -7.516 1.00 89.62 95 SER A N 1
ATOM 715 C CA . SER A 1 95 ? 4.141 8.890 -7.999 1.00 89.62 95 SER A CA 1
ATOM 716 C C . SER A 1 95 ? 4.297 7.964 -9.207 1.00 89.62 95 SER A C 1
ATOM 718 O O . SER A 1 95 ? 5.243 8.142 -9.961 1.00 89.62 95 SER A O 1
ATOM 720 N N . TRP A 1 96 ? 3.347 7.046 -9.440 1.00 89.00 96 TRP A N 1
ATOM 721 C CA . TRP A 1 96 ? 3.321 6.115 -10.576 1.00 89.00 96 TRP A CA 1
ATOM 722 C C . TRP A 1 96 ? 2.533 6.623 -11.795 1.00 89.00 96 TRP A C 1
ATOM 724 O O . TRP A 1 96 ? 2.338 5.877 -12.754 1.00 89.00 96 TRP A O 1
ATOM 734 N N . LEU A 1 97 ? 2.071 7.881 -11.797 1.00 88.38 97 LEU A N 1
ATOM 735 C CA . LEU A 1 97 ? 1.314 8.478 -12.909 1.00 88.38 97 LEU A CA 1
ATOM 736 C C . LEU A 1 97 ? 2.213 8.894 -14.084 1.00 88.38 97 LEU A C 1
ATOM 738 O O . LEU A 1 97 ? 2.250 10.055 -14.486 1.00 88.38 97 LEU A O 1
ATOM 742 N N . TYR A 1 98 ? 2.912 7.930 -14.670 1.00 83.50 98 TYR A N 1
ATOM 743 C CA . TYR A 1 98 ? 3.728 8.124 -15.861 1.00 83.50 98 TYR A CA 1
ATOM 744 C C . TYR A 1 98 ? 3.554 6.955 -16.850 1.00 83.50 98 TYR A C 1
ATOM 746 O O . TYR A 1 98 ? 3.110 5.877 -16.444 1.00 83.50 98 TYR A O 1
ATOM 754 N N . PRO A 1 99 ? 3.851 7.148 -18.155 1.00 80.75 99 PRO A N 1
ATOM 755 C CA . PRO A 1 99 ? 3.325 6.317 -19.247 1.00 80.75 99 PRO A CA 1
ATOM 756 C C . PRO A 1 99 ? 3.543 4.804 -19.139 1.00 80.75 99 PRO A C 1
ATOM 758 O O . PRO A 1 99 ? 2.695 4.039 -19.590 1.00 80.75 99 PRO A O 1
ATOM 761 N N . ASN A 1 100 ? 4.618 4.363 -18.483 1.00 83.06 100 ASN A N 1
ATOM 762 C CA . ASN A 1 100 ? 4.942 2.938 -18.347 1.00 83.06 100 ASN A CA 1
ATOM 763 C C . ASN A 1 100 ? 4.361 2.296 -17.069 1.00 83.06 100 ASN A C 1
ATOM 765 O O . ASN A 1 100 ? 4.431 1.083 -16.904 1.00 83.06 100 ASN A O 1
ATOM 769 N N . TYR A 1 101 ? 3.771 3.089 -16.166 1.00 86.56 101 TYR A N 1
ATOM 770 C CA . TYR A 1 101 ? 3.427 2.667 -14.802 1.00 86.56 101 TYR A CA 1
ATOM 771 C C . TYR A 1 101 ? 1.987 2.982 -14.388 1.00 86.56 101 TYR A C 1
ATOM 773 O O . TYR A 1 101 ? 1.605 2.724 -13.246 1.00 86.56 101 TYR A O 1
ATOM 781 N N . TYR A 1 102 ? 1.129 3.429 -15.310 1.00 89.50 102 TYR A N 1
ATOM 782 C CA . TYR A 1 102 ? -0.294 3.656 -15.019 1.00 89.50 102 TYR A CA 1
ATOM 783 C C . TYR A 1 102 ? -1.001 2.428 -14.432 1.00 89.50 102 TYR A C 1
ATOM 785 O O . TYR A 1 102 ? -1.869 2.563 -13.569 1.00 89.50 102 TYR A O 1
ATOM 793 N N . VAL A 1 103 ? -0.610 1.222 -14.853 1.00 89.06 103 VAL A N 1
ATOM 794 C CA . VAL A 1 103 ? -1.170 -0.023 -14.309 1.00 89.06 103 VAL A CA 1
ATOM 795 C C . VAL A 1 103 ? -0.715 -0.243 -12.858 1.00 89.06 103 VAL A C 1
ATOM 797 O O . VAL A 1 103 ? -1.528 -0.649 -12.027 1.00 89.06 103 VAL A O 1
ATOM 800 N N . ALA A 1 104 ? 0.534 0.101 -12.512 1.00 88.75 104 ALA A N 1
ATOM 801 C CA . ALA A 1 104 ? 0.991 0.112 -11.119 1.00 88.75 104 ALA A CA 1
ATOM 802 C C . ALA A 1 104 ? 0.221 1.148 -10.295 1.00 88.75 104 ALA A C 1
ATOM 804 O O . ALA A 1 104 ? -0.267 0.813 -9.216 1.00 88.75 104 ALA A O 1
ATOM 805 N N . ALA A 1 105 ? 0.039 2.368 -10.814 1.00 89.75 105 ALA A N 1
ATOM 806 C CA . ALA A 1 105 ? -0.754 3.404 -10.154 1.00 89.75 105 ALA A CA 1
ATOM 807 C C . ALA A 1 105 ? -2.164 2.892 -9.819 1.00 89.75 105 ALA A C 1
ATOM 809 O O . ALA A 1 105 ? -2.587 2.948 -8.663 1.00 89.75 105 ALA A O 1
ATOM 810 N N . ALA A 1 106 ? -2.861 2.309 -10.802 1.00 91.56 106 ALA A N 1
ATOM 811 C CA . ALA A 1 106 ? -4.192 1.729 -10.629 1.00 91.56 106 ALA A CA 1
ATOM 812 C C . ALA A 1 106 ? -4.222 0.606 -9.577 1.00 91.56 106 ALA A C 1
ATOM 814 O O . ALA A 1 106 ? -5.154 0.531 -8.777 1.00 91.56 106 ALA A O 1
ATOM 815 N N . ALA A 1 107 ? -3.194 -0.243 -9.531 1.00 91.50 107 ALA A N 1
ATOM 816 C CA . ALA A 1 107 ? -3.110 -1.300 -8.532 1.00 91.50 107 ALA A CA 1
ATOM 817 C C . ALA A 1 107 ? -2.890 -0.739 -7.113 1.00 91.50 107 ALA A C 1
ATOM 819 O O . ALA A 1 107 ? -3.531 -1.197 -6.165 1.00 91.50 107 ALA A O 1
ATOM 820 N N . PHE A 1 108 ? -2.067 0.305 -6.958 1.00 90.88 108 PHE A N 1
ATOM 821 C CA . PHE A 1 108 ? -1.885 0.992 -5.675 1.00 90.88 108 PHE A CA 1
ATOM 822 C C . PHE A 1 108 ? -3.142 1.743 -5.206 1.00 90.88 108 PHE A C 1
ATOM 824 O O . PHE A 1 108 ? -3.358 1.844 -3.998 1.00 90.88 108 PHE A O 1
ATOM 831 N N . PHE A 1 109 ? -4.027 2.178 -6.113 1.00 92.12 109 PHE A N 1
ATOM 832 C CA . PHE A 1 109 ? -5.336 2.758 -5.763 1.00 92.12 109 PHE A CA 1
ATOM 833 C C . PHE A 1 109 ? -6.293 1.779 -5.062 1.00 92.12 109 PHE A C 1
ATOM 835 O O . PHE A 1 109 ? -7.223 2.216 -4.384 1.00 92.12 109 PHE A O 1
ATOM 842 N N . LEU A 1 110 ? -6.068 0.465 -5.138 1.00 92.00 110 LEU A N 1
ATOM 843 C CA . LEU A 1 110 ? -6.880 -0.508 -4.397 1.00 92.00 110 LEU A CA 1
ATOM 844 C C . LEU A 1 110 ? -6.673 -0.405 -2.879 1.00 92.00 110 LEU A C 1
ATOM 846 O O . LEU A 1 110 ? -7.582 -0.699 -2.100 1.00 92.00 110 LEU A O 1
ATOM 850 N N . VAL A 1 111 ? -5.497 0.047 -2.448 1.00 91.50 111 VAL A N 1
ATOM 851 C CA . VAL A 1 111 ? -5.137 0.158 -1.033 1.00 91.50 111 VAL A CA 1
ATOM 852 C C . VAL A 1 111 ? -5.925 1.255 -0.297 1.00 91.50 111 VAL A C 1
ATOM 854 O O . VAL A 1 111 ? -6.514 0.945 0.741 1.00 91.50 111 VAL A O 1
ATOM 857 N N . PRO A 1 112 ? -6.036 2.510 -0.789 1.00 93.00 112 PRO A N 1
ATOM 858 C CA . PRO A 1 112 ? -6.889 3.512 -0.153 1.00 93.00 112 PRO A CA 1
ATOM 859 C C . PRO A 1 112 ? -8.366 3.106 -0.155 1.00 93.00 112 PRO A C 1
ATOM 861 O O . PRO A 1 112 ? -9.063 3.412 0.810 1.00 93.00 112 PRO A O 1
ATOM 864 N N . ILE A 1 113 ? -8.835 2.359 -1.163 1.00 92.25 113 ILE A N 1
ATOM 865 C CA . ILE A 1 113 ? -10.194 1.794 -1.176 1.00 92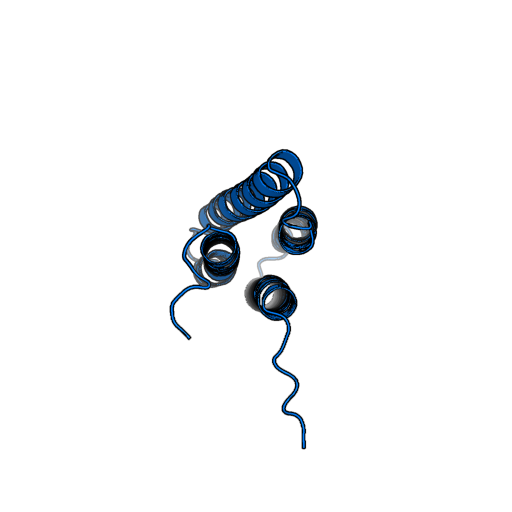.25 113 ILE A CA 1
ATOM 866 C C . ILE A 1 113 ? -10.366 0.789 -0.025 1.00 92.25 113 ILE A C 1
ATOM 868 O O . ILE A 1 113 ? -11.338 0.872 0.730 1.00 92.25 113 ILE A O 1
ATOM 872 N N . ALA A 1 114 ? -9.405 -0.120 0.171 1.00 91.19 114 ALA A N 1
ATOM 873 C CA . ALA A 1 114 ? -9.421 -1.073 1.281 1.00 91.19 114 ALA A CA 1
ATOM 874 C C . ALA A 1 114 ? -9.353 -0.375 2.656 1.00 91.19 114 ALA A C 1
ATOM 876 O O . ALA A 1 114 ? -10.071 -0.754 3.589 1.00 91.19 114 ALA A O 1
ATOM 877 N N . CYS A 1 115 ? -8.550 0.686 2.781 1.00 90.38 115 CYS A N 1
ATOM 878 C CA . CYS A 1 115 ? -8.480 1.513 3.988 1.00 90.38 115 CYS A CA 1
ATOM 879 C C . CYS A 1 115 ? -9.801 2.249 4.261 1.00 90.38 115 CYS A C 1
ATOM 881 O O . CYS A 1 115 ? -10.291 2.210 5.390 1.00 90.38 115 CYS A O 1
ATOM 883 N N . ALA A 1 116 ? -10.410 2.867 3.244 1.00 90.75 11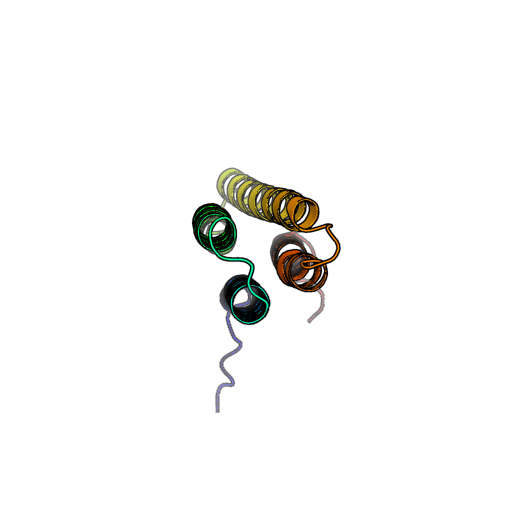6 ALA A N 1
ATOM 884 C CA . ALA A 1 116 ? -11.697 3.556 3.353 1.00 90.75 116 ALA A CA 1
ATOM 885 C C . ALA A 1 116 ? -12.820 2.595 3.770 1.00 90.75 116 ALA A C 1
ATOM 887 O O . ALA A 1 116 ? -13.619 2.905 4.653 1.00 90.75 116 ALA A O 1
ATOM 888 N N . TYR A 1 117 ? -12.829 1.386 3.209 1.00 89.25 117 TYR A N 1
ATOM 889 C CA . TYR A 1 117 ? -13.749 0.325 3.608 1.00 89.25 117 TYR A CA 1
ATOM 890 C C . TYR A 1 117 ? -13.577 -0.086 5.082 1.00 89.25 117 TYR A C 1
ATOM 892 O O . TYR A 1 117 ? -14.557 -0.229 5.817 1.00 89.25 117 TYR A O 1
ATOM 900 N N . SER A 1 118 ? -12.331 -0.233 5.544 1.00 87.19 118 SER A N 1
ATOM 901 C CA . SER A 1 118 ? -12.013 -0.538 6.947 1.00 87.19 118 SER A CA 1
ATOM 902 C C . SER A 1 118 ? -12.438 0.591 7.898 1.00 87.19 118 SER A C 1
ATOM 904 O O . SER A 1 118 ? -12.992 0.332 8.969 1.00 87.19 118 SER A O 1
ATOM 906 N N . LEU A 1 119 ? -12.236 1.849 7.489 1.00 87.69 119 LEU A N 1
ATOM 907 C CA . LEU A 1 119 ? -12.681 3.046 8.207 1.00 87.69 119 LEU A CA 1
ATOM 908 C C . LEU A 1 119 ? -14.205 3.100 8.333 1.00 87.69 119 LEU A C 1
ATOM 910 O O . LEU A 1 119 ? -14.716 3.290 9.436 1.00 87.69 119 LEU A O 1
ATOM 914 N N . TRP A 1 120 ? -14.930 2.868 7.235 1.00 86.50 120 TRP A N 1
ATOM 915 C CA . TRP A 1 120 ? -16.394 2.862 7.217 1.00 86.50 120 TRP A CA 1
ATOM 916 C C . TRP A 1 120 ? -16.972 1.859 8.221 1.00 86.50 120 TRP A C 1
ATOM 918 O O . TRP A 1 120 ? -17.844 2.196 9.021 1.00 86.50 120 TRP A O 1
ATOM 928 N N . ARG A 1 121 ? -16.415 0.641 8.259 1.00 80.62 121 ARG A N 1
ATOM 929 C CA . ARG A 1 121 ? -16.818 -0.403 9.217 1.00 80.62 121 ARG A CA 1
ATOM 930 C C . ARG A 1 121 ? -16.500 -0.074 10.677 1.00 80.62 121 ARG A C 1
ATOM 932 O O . ARG A 1 121 ? -17.031 -0.716 11.576 1.00 80.62 121 ARG A O 1
ATOM 939 N N . ARG A 1 122 ? -15.622 0.895 10.945 1.00 77.44 122 ARG A N 1
ATOM 940 C CA . ARG A 1 122 ? -15.262 1.327 12.305 1.00 77.44 122 ARG A CA 1
ATOM 941 C C . ARG A 1 122 ? -16.138 2.468 12.827 1.00 77.44 122 ARG A C 1
ATOM 943 O O . ARG A 1 122 ? -16.023 2.795 14.012 1.00 77.44 122 ARG A O 1
ATOM 950 N N . LEU A 1 123 ? -16.990 3.087 12.005 1.00 75.75 123 LEU A N 1
ATOM 951 C CA . LEU A 1 123 ? -17.871 4.194 12.404 1.00 75.75 123 LEU A CA 1
ATOM 952 C C . LEU A 1 123 ? -19.145 3.692 13.117 1.00 75.75 123 LEU A C 1
ATOM 954 O O . LEU A 1 123 ? -19.642 2.607 12.802 1.00 75.75 123 LEU A O 1
ATOM 958 N N . PRO A 1 124 ? -19.662 4.442 14.115 1.00 59.69 124 PRO A N 1
ATOM 959 C CA . PRO A 1 124 ? -20.765 3.992 14.953 1.00 59.69 124 PRO A CA 1
ATOM 960 C C . PRO A 1 124 ? -22.049 4.208 14.152 1.00 59.69 124 PRO A C 1
ATOM 962 O O . PRO A 1 124 ? -22.435 5.345 13.909 1.00 59.69 124 PRO A O 1
ATOM 965 N N . GLY A 1 125 ? -22.645 3.123 13.664 1.00 59.66 125 GLY A N 1
ATOM 966 C CA . GLY A 1 125 ? -23.803 3.172 12.763 1.00 59.66 125 GLY A CA 1
ATOM 967 C C . GLY A 1 125 ? -23.774 2.118 11.656 1.00 59.66 125 GLY A C 1
ATOM 968 O O . GLY A 1 125 ? -24.816 1.809 11.095 1.00 59.66 125 GLY A O 1
ATOM 969 N N . SER A 1 126 ? -22.617 1.503 11.381 1.00 55.34 126 SER A N 1
ATOM 970 C CA . SER A 1 126 ? -22.509 0.437 10.368 1.00 55.34 126 SER A CA 1
ATOM 971 C C . SER A 1 126 ? -22.939 -0.961 10.854 1.00 55.34 126 SER A C 1
ATOM 973 O O . SER A 1 126 ? -23.056 -1.872 10.040 1.00 55.34 126 SER A O 1
ATOM 975 N N . GLU A 1 127 ? -23.210 -1.136 12.155 1.00 51.12 127 GLU A N 1
ATOM 976 C CA . GLU A 1 127 ? -23.626 -2.414 12.771 1.00 51.12 127 GLU A CA 1
ATOM 977 C C . GLU A 1 127 ? -25.153 -2.521 13.018 1.00 51.12 127 GLU A C 1
ATOM 979 O O . GLU A 1 127 ? -25.601 -3.475 13.644 1.00 51.12 127 GLU A O 1
ATOM 984 N N . GLY A 1 128 ? -25.962 -1.564 12.538 1.00 46.66 128 GLY A N 1
ATOM 985 C CA . GLY A 1 128 ? -27.410 -1.477 12.806 1.00 46.66 128 GLY A CA 1
ATOM 986 C C . GLY A 1 128 ? -28.356 -1.970 11.699 1.00 46.66 128 GLY A C 1
ATOM 987 O O . GLY A 1 128 ? -29.547 -1.685 11.772 1.00 46.66 128 GLY A O 1
ATOM 988 N N . SER A 1 129 ? -27.870 -2.660 10.665 1.00 37.75 129 SER A N 1
ATOM 989 C CA . SER A 1 129 ? -28.692 -3.074 9.511 1.00 37.75 129 SER A CA 1
ATOM 990 C C . SER A 1 129 ? -28.373 -4.485 9.002 1.00 37.75 129 SER A C 1
ATOM 992 O O . SER A 1 129 ? -28.064 -4.681 7.825 1.00 37.75 129 SER A O 1
ATOM 994 N N . GLY A 1 130 ? -28.443 -5.481 9.889 1.00 37.81 130 GLY A N 1
ATOM 995 C CA . GLY A 1 130 ? -28.331 -6.899 9.532 1.00 37.81 130 GLY A CA 1
ATOM 996 C C . GLY A 1 130 ? -29.079 -7.806 10.488 1.00 37.81 130 GLY A C 1
ATOM 997 O O . GLY A 1 130 ? -28.759 -7.747 11.694 1.00 37.81 130 GLY A O 1
#

Foldseek 3Di:
DPPPPPDVLVVLLCLLVVLLVQLLVQLVVLLVVVVVVPDPDVSVVVNVVSVVLSVQLNVLQNCLSPQDLPDPVSLVSSLVSLVVSLVSLLVVLVVQPDDSRPSSSVSSNSNNVSSVVSNVCSDDPPPPDD

Secondary structure (DSSP, 8-state):
-------HHHHHHHHHHHHHHHHHHHHHHHHHHHHHTT--SHHHHHHHHHHHHHHHHHHHHHHHHHS--SSHHHHHHHHHHHHHHHHHHHHHHHHT-STTTHHHHHHHTHHHHHHHHHHHHHSTTTTS--

pLDDT: mean 83.59, std 13.3, range [36.38, 95.06]

Radius of gyration: 16.96 Å; chains: 1; bounding box: 48×36×48 Å

=== Feature glossary ===
Legend for the data blocks above and below:

— What the protein is —

The amino-acid sequence is the protein's primary structure: the linear order of residues from the N-terminus to the C-terminus, written in one-letter code. Everything else here — the 3D coordinates, the secondary structure, the domain annotations — is ultimately a consequence of this string.

Functional annotations link the protein to curated databases. InterPro entries identify conserved domains and families by matching the sequence against member-database signatures (Pfam, PROSITE, CDD, …). Gene Ontology (GO) terms describe molecular function, biological process, and cellular component in a controlled vocabulary. CATH places the structure in a hierarchical fold classification (Class/Architecture/Topology/Homologous-superfamily). The organism is the source species.

— Where its atoms are —

Ato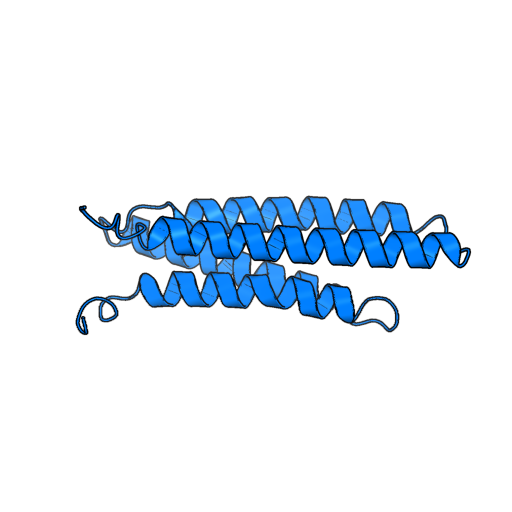mic coordinates in PDBx/mmCIF format — the same representation the Protein Data Bank distributes. Each line of the _atom_site loop places one backbone atom in Cartesian space (units: ångströms, origin: arbitrary).

The six renders are orthographic views along the three Cartesian axes in both directions. Representation (cartoon, sticks, or surface) and color scheme (sequence-rainbow or by-chain) vary across proteins so the training set covers all the common visualization conventions.

— Local backbone conformation —

Eight-state secondary structure (DSSP): H is the canonical α-helix, G the tighter 3₁₀-helix, I the wider π-helix; E/B are β-structure, T and S are turns and bends, and '-' is everything else. DSSP derives these from the pattern of main-chain N–H···O=C hydrogen bonds, not from the sequence.

Three-state secondary structure (P-SEA) collapses the eight DSSP classes into helix (a), strand (b), and coil (c). P-SEA assigns these from Cα geometry alone — distances and angles — without requiring backbone oxygens, so it works on any Cα trace.

φ (phi) and ψ (psi) are the two rotatable backbone dihedrals per residue: φ is the C(i-1)–N–Cα–C torsion, ψ is the N–Cα–C–N(i+1) torsion, both in degrees on (−180°, 180°]. α-helical residues cluster near (−60°, −45°); β-strand residues near (−120°, +130°). A Ramachandran plot is simply a scatter of (φ, ψ) for every residue.

— Global shape and packing —

The geometric summary reports three shape descriptors. Rg (radius of gyration) measures how spread out the Cα atoms are about their centre of mass; compact globular proteins have small Rg, elongated or unfolded ones large. Cα contacts (<8 Å, |i−j|>4) count long-range residue pairs in spatial proximity — high for tightly packed folds, near zero for rods or random coil. The bounding-box extents give the protein's footprint along x, y, z in Å.

SASA measures how much of the protein is reachable by solvent. It is computed by rolling a water-sized probe over the atomic surface and summing the exposed area (Å²). Per-residue SASA distinguishes core (buried, low SASA) from surface (exposed, high SASA) residues; total SASA is a whole-molecule size measure.

Plot images: a contact map (which residues are close in 3D, as an N×N binary image), a Ramachandran scatter (backbone torsion angles, revealing secondary-structure composition at a glance), and — for AlphaFold structures — a PAE heatmap (pairwise prediction confidence).

— Structural neighborhood —

A 3Di character summarizes, for each residue, the relative orientation of the Cα frame of its nearest spatial neighbor. Because it encodes fold topology rather than chemistry, 3Di alignments detect remote structural similarity that sequence alignment misses.

The Foldseek neighbor list gives the closest experimentally determined structures in the PDB, ranked by structural alignment. TM-score near 1 means near-identical fold; near 0.3 means only rough topology match. This is how one finds what a novel AlphaFold prediction most resembles in the solved-structure universe.

— Confidence and disorder —

For AlphaFold models, the B-factor field carries pLDDT — the model's own estimate of local accuracy on a 0–100 scale. Regions with pLDDT<50 should be treated as essentially unmodeled; they often correspond to intrinsically disordered segments.

Crystallographic B-factors measure how much each atom's electron density is smeared out, in Å². They rise in mobile loops and surface residues and fall in the buried interior. In AlphaFold models this column is repurposed to hold pLDDT instead.

Predicted Aligned Error (PAE) is an AlphaFold confidence matrix: entry (i, j) is the expected error in the position of residue j, in ångströms, when the prediction is superimposed on the true structure at residue i. Low PAE within a block of residues means that block is internally rigid and well-predicted; high PAE between two blocks means their relative placement is uncertain even if each block individually is confident.